Protein AF-A9MQE3-F1 (afdb_monomer_lite)

Foldseek 3Di:
DVVVVLVVVVVVVVVVCVVCVPPDDNVPDDPVRNVVVCCVVPPVDPPD

Secondary structure (DSSP, 8-state):
-HHHHHHHHHHHHHHHHHHHTTSSSGGGS-HHHHHHHHHHHT------

Organism: Salmonella arizonae (strain ATCC BAA-731 / CDC346-86 / RSK2980) (NCBI:txid41514)

Structure (mmCIF, N/CA/C/O backbone):
data_AF-A9MQE3-F1
#
_entry.id   AF-A9MQE3-F1
#
loop_
_atom_site.group_PDB
_atom_site.id
_atom_site.type_symbol
_atom_site.label_atom_id
_atom_site.label_alt_id
_atom_site.label_comp_id
_atom_site.label_asym_id
_atom_site.label_entity_id
_atom_site.label_seq_id
_atom_site.pdbx_PDB_ins_code
_atom_site.Cartn_x
_atom_site.Cartn_y
_atom_site.Cartn_z
_atom_site.occupancy
_atom_site.B_iso_or_equiv
_atom_site.auth_seq_id
_atom_site.auth_comp_id
_atom_site.auth_asym_id
_atom_site.auth_atom_id
_atom_site.pdbx_PDB_model_num
ATOM 1 N N . MET A 1 1 ? 11.307 -1.899 -21.967 1.00 60.78 1 MET A N 1
ATOM 2 C CA . MET A 1 1 ? 11.365 -3.107 -21.115 1.00 60.78 1 MET A CA 1
ATOM 3 C C . MET A 1 1 ? 11.473 -2.795 -19.627 1.00 60.78 1 MET A C 1
ATOM 5 O O . MET A 1 1 ? 10.424 -2.813 -19.008 1.00 60.78 1 MET A O 1
ATOM 9 N N . LYS A 1 2 ? 12.632 -2.439 -19.040 1.00 60.88 2 LYS A N 1
ATOM 10 C CA . LYS A 1 2 ? 12.744 -2.256 -17.567 1.00 60.88 2 LYS A CA 1
ATOM 11 C C . LYS A 1 2 ? 11.743 -1.239 -16.979 1.00 60.88 2 LYS A C 1
ATOM 13 O O . LYS A 1 2 ? 11.100 -1.501 -15.975 1.00 60.88 2 LYS A O 1
ATOM 18 N N . GLN A 1 3 ? 11.548 -0.117 -17.669 1.00 56.91 3 GLN A N 1
ATOM 19 C CA . GLN A 1 3 ? 10.663 0.966 -17.220 1.00 56.91 3 GLN A CA 1
ATOM 20 C C . GLN A 1 3 ? 9.163 0.656 -17.391 1.00 56.91 3 GLN A C 1
ATOM 22 O O . GLN A 1 3 ? 8.330 1.163 -16.650 1.00 56.91 3 GLN A O 1
ATOM 27 N N . GLU A 1 4 ? 8.799 -0.206 -18.344 1.00 66.12 4 GLU A N 1
ATOM 28 C CA . GLU A 1 4 ? 7.406 -0.646 -18.533 1.00 66.12 4 GLU A CA 1
ATOM 29 C C . GLU A 1 4 ? 6.990 -1.656 -17.458 1.00 66.12 4 GLU A C 1
ATOM 31 O O . GLU A 1 4 ? 5.842 -1.661 -17.015 1.00 66.12 4 GLU A O 1
ATOM 36 N N . GLU A 1 5 ? 7.940 -2.475 -17.007 1.00 69.94 5 GLU A N 1
ATOM 37 C CA . GLU A 1 5 ? 7.753 -3.452 -15.936 1.00 69.94 5 GLU A CA 1
ATOM 38 C C . GLU A 1 5 ? 7.536 -2.763 -14.579 1.00 69.94 5 GLU A C 1
ATOM 40 O O . GLU A 1 5 ? 6.625 -3.133 -13.838 1.00 69.94 5 GLU A O 1
ATOM 45 N N . GLU A 1 6 ? 8.265 -1.678 -14.296 1.00 71.81 6 GLU A N 1
ATOM 46 C CA . GLU A 1 6 ? 8.02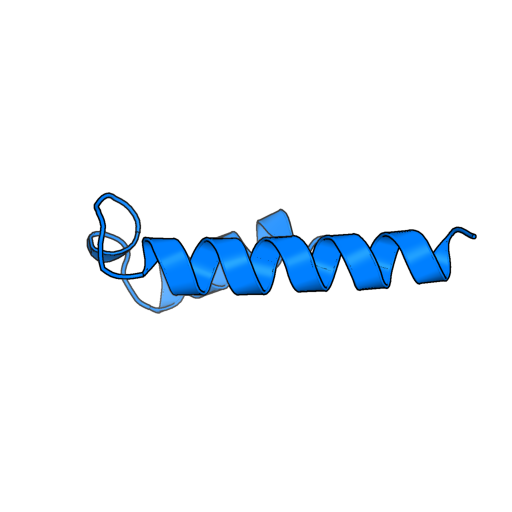8 -0.847 -13.108 1.00 71.81 6 GLU A CA 1
ATOM 47 C C . GLU A 1 6 ? 6.658 -0.164 -13.120 1.00 71.81 6 GLU A C 1
ATOM 49 O O . GLU A 1 6 ? 5.948 -0.143 -12.110 1.00 71.81 6 GLU A O 1
ATOM 54 N N . VAL A 1 7 ? 6.243 0.368 -14.274 1.00 78.56 7 VAL A N 1
ATOM 55 C CA . VAL A 1 7 ? 4.915 0.977 -14.423 1.00 78.56 7 VAL A CA 1
ATOM 56 C C . VAL A 1 7 ? 3.821 -0.067 -14.189 1.00 78.56 7 VAL A C 1
ATOM 58 O O . VAL A 1 7 ? 2.847 0.213 -13.482 1.00 78.56 7 VAL A O 1
ATOM 61 N N . ALA A 1 8 ? 3.987 -1.280 -14.721 1.00 81.75 8 ALA A N 1
ATOM 62 C CA . ALA A 1 8 ? 3.053 -2.381 -14.511 1.00 81.75 8 ALA A CA 1
ATOM 63 C C . ALA A 1 8 ? 2.990 -2.812 -13.034 1.00 81.75 8 ALA A C 1
ATOM 65 O O . ALA A 1 8 ? 1.895 -2.955 -12.481 1.00 81.75 8 ALA A O 1
ATOM 66 N N . MET A 1 9 ? 4.140 -2.939 -12.369 1.00 78.50 9 MET A N 1
ATOM 67 C CA . MET A 1 9 ? 4.222 -3.312 -10.955 1.00 78.50 9 MET A CA 1
ATOM 68 C C . MET A 1 9 ? 3.609 -2.251 -10.040 1.00 78.50 9 MET A C 1
ATOM 70 O O . MET A 1 9 ? 2.843 -2.575 -9.129 1.00 78.50 9 MET A O 1
ATOM 74 N N . ARG A 1 10 ? 3.848 -0.967 -10.318 1.00 77.44 10 ARG A N 1
ATOM 75 C CA . ARG A 1 10 ? 3.227 0.135 -9.575 1.00 77.44 10 ARG A CA 1
ATOM 76 C C . ARG A 1 10 ? 1.703 0.110 -9.697 1.00 77.44 10 ARG A C 1
ATOM 78 O O . ARG A 1 10 ? 1.001 0.279 -8.701 1.00 77.44 10 ARG A O 1
ATOM 85 N N . GLN A 1 11 ? 1.183 -0.137 -10.899 1.00 81.19 11 GLN A N 1
ATOM 86 C CA . GLN A 1 11 ? -0.260 -0.241 -11.133 1.00 81.19 11 GLN A CA 1
ATOM 87 C C . GLN A 1 11 ? -0.880 -1.471 -10.460 1.00 81.19 11 GLN A C 1
ATOM 89 O O . GLN A 1 11 ? -1.994 -1.385 -9.937 1.00 81.19 11 GLN A O 1
ATOM 94 N N . PHE A 1 12 ? -0.168 -2.600 -10.429 1.00 84.69 12 PHE A N 1
ATOM 95 C CA . PHE A 1 12 ? -0.593 -3.797 -9.707 1.00 84.69 12 PHE A CA 1
ATOM 96 C C . PHE A 1 12 ? -0.756 -3.521 -8.207 1.00 84.69 12 PHE A C 1
ATOM 98 O O . PHE A 1 12 ? -1.836 -3.754 -7.660 1.00 84.69 12 PHE A O 1
ATOM 105 N N . TRP A 1 13 ? 0.266 -2.954 -7.558 1.00 79.69 13 TRP A N 1
ATOM 106 C CA . TRP A 1 13 ? 0.226 -2.661 -6.123 1.00 79.69 13 TRP A CA 1
ATOM 107 C C . TRP A 1 13 ? -0.860 -1.648 -5.765 1.00 79.69 13 TRP A C 1
ATOM 109 O O . TRP A 1 13 ? -1.602 -1.868 -4.809 1.00 79.69 13 TRP A O 1
ATOM 119 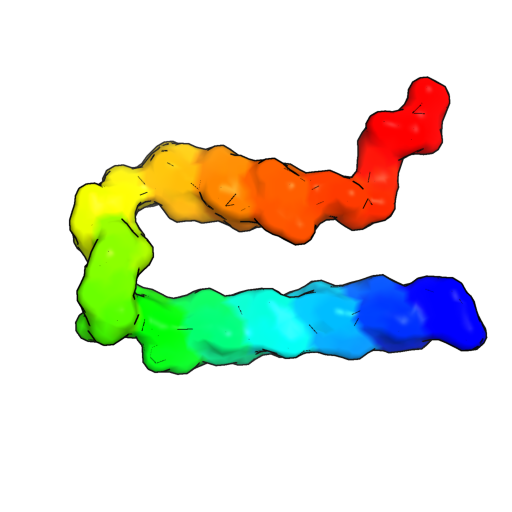N N . LEU A 1 14 ? -1.029 -0.589 -6.564 1.00 81.00 14 LEU A N 1
ATOM 120 C CA . LEU A 1 14 ? -2.112 0.381 -6.366 1.00 81.00 14 LEU A CA 1
ATOM 121 C C . LEU A 1 14 ? -3.492 -0.291 -6.375 1.00 81.00 14 LEU A C 1
ATOM 123 O O . LEU A 1 14 ? -4.310 -0.047 -5.487 1.00 81.00 14 LEU A O 1
ATOM 127 N N . ARG A 1 15 ? -3.745 -1.171 -7.351 1.00 83.25 15 ARG A N 1
ATOM 128 C CA . ARG A 1 15 ? -5.016 -1.903 -7.460 1.00 83.25 15 ARG A CA 1
ATOM 129 C C . ARG A 1 15 ? -5.200 -2.904 -6.324 1.00 83.25 15 ARG A C 1
ATOM 131 O O . ARG A 1 15 ? -6.298 -2.996 -5.781 1.00 83.25 15 ARG A O 1
ATOM 138 N N . TYR A 1 16 ? -4.142 -3.615 -5.943 1.00 79.62 16 TYR A N 1
ATOM 139 C CA . TYR A 1 16 ? -4.152 -4.54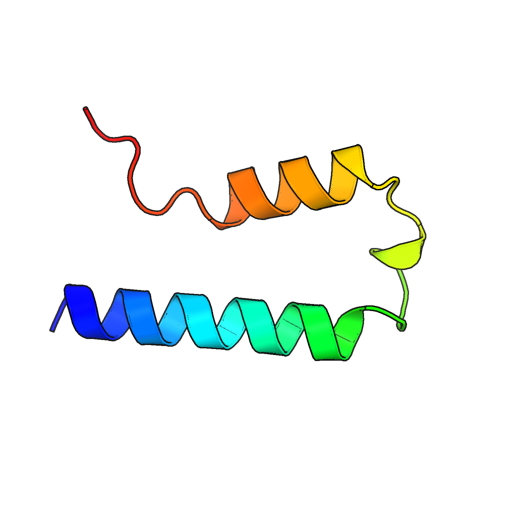9 -4.820 1.00 79.62 16 TYR A CA 1
ATOM 140 C C . TYR A 1 16 ? -4.506 -3.841 -3.506 1.00 79.62 16 TYR A C 1
ATOM 142 O O . TYR A 1 16 ? -5.392 -4.294 -2.782 1.00 79.62 16 TYR A O 1
ATOM 150 N N . PHE A 1 17 ? -3.892 -2.688 -3.226 1.00 74.31 17 PHE A N 1
ATOM 151 C CA . PHE A 1 17 ? -4.179 -1.907 -2.021 1.00 74.31 17 PHE A CA 1
ATOM 152 C C . PHE A 1 17 ? -5.592 -1.332 -2.012 1.00 74.31 17 PHE A C 1
ATOM 154 O O . PHE A 1 17 ? -6.284 -1.459 -1.006 1.00 74.31 17 PHE A O 1
ATOM 161 N N . ALA A 1 18 ? -6.062 -0.774 -3.130 1.00 79.38 18 ALA A N 1
ATOM 162 C CA . ALA A 1 18 ? -7.434 -0.280 -3.233 1.00 79.38 18 ALA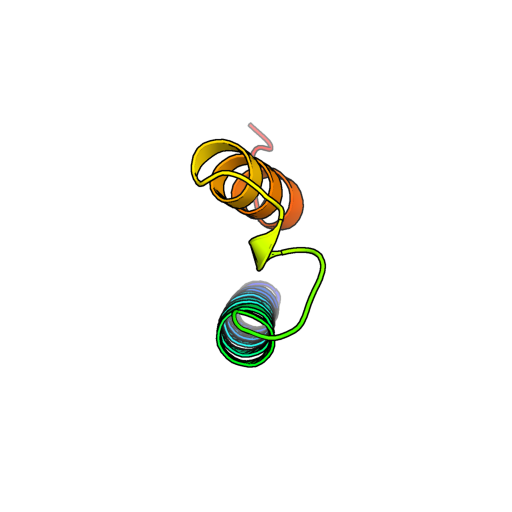 A CA 1
ATOM 163 C C . ALA A 1 18 ? -8.468 -1.408 -3.049 1.00 79.38 18 ALA A C 1
ATOM 165 O O . ALA A 1 18 ? -9.471 -1.237 -2.359 1.00 79.38 18 ALA A O 1
ATOM 166 N N . ALA A 1 19 ? -8.211 -2.592 -3.615 1.00 82.38 19 ALA A N 1
ATOM 167 C CA . ALA A 1 19 ? -9.096 -3.749 -3.484 1.00 82.38 19 ALA A CA 1
ATOM 168 C C . ALA A 1 19 ? -9.104 -4.355 -2.067 1.00 82.38 19 ALA A C 1
ATOM 170 O O . ALA A 1 19 ? -10.104 -4.946 -1.651 1.00 82.38 19 ALA A O 1
ATOM 171 N N . THR A 1 20 ? -8.003 -4.215 -1.324 1.00 73.75 20 THR A N 1
ATOM 172 C CA . THR A 1 20 ? -7.830 -4.782 0.026 1.00 73.75 20 THR A CA 1
ATOM 173 C C . THR A 1 20 ? -8.045 -3.766 1.151 1.00 73.75 20 THR A C 1
ATOM 175 O O . THR A 1 20 ? -8.121 -4.166 2.310 1.00 73.75 20 THR A O 1
ATOM 178 N N . GLU A 1 21 ? -8.255 -2.482 0.832 1.00 67.94 21 GLU A N 1
ATOM 179 C CA . GLU A 1 21 ? -8.370 -1.362 1.785 1.00 67.94 21 GLU A CA 1
ATOM 180 C C . GLU A 1 21 ? -9.353 -1.633 2.937 1.00 67.94 21 GLU A C 1
ATOM 182 O O . GLU A 1 21 ? -9.110 -1.254 4.082 1.00 67.94 21 GLU A O 1
ATOM 187 N N . LYS A 1 22 ? -10.461 -2.325 2.644 1.00 66.12 22 LYS A N 1
ATOM 188 C CA . LYS A 1 22 ? -11.534 -2.620 3.607 1.00 66.12 22 LYS A CA 1
ATOM 189 C C . LYS A 1 22 ? -11.550 -4.071 4.102 1.00 66.12 22 LYS A C 1
ATOM 191 O O . LYS A 1 22 ? -12.406 -4.417 4.912 1.00 66.12 22 LYS A O 1
ATOM 196 N N . ARG A 1 23 ? -10.640 -4.934 3.628 1.00 65.31 23 ARG A N 1
ATOM 197 C CA . ARG A 1 23 ? -10.592 -6.365 3.977 1.00 65.31 23 ARG A CA 1
ATOM 198 C C . ARG A 1 23 ? -9.315 -6.710 4.747 1.00 65.31 23 ARG A C 1
ATOM 200 O O . ARG A 1 23 ? -8.365 -7.192 4.153 1.00 65.31 23 ARG A O 1
ATOM 207 N N . SER A 1 24 ? -9.388 -6.574 6.076 1.00 67.19 24 SER A N 1
ATOM 208 C CA . SER A 1 24 ? -8.524 -7.215 7.091 1.00 67.19 24 SER A CA 1
ATOM 209 C C . SER A 1 24 ? -7.013 -6.902 7.038 1.00 67.19 24 SER A C 1
ATOM 211 O O . SER A 1 24 ? -6.464 -6.577 5.998 1.00 67.19 24 SER A O 1
ATOM 213 N N . TRP A 1 25 ? -6.357 -6.959 8.203 1.00 65.62 25 TRP A N 1
ATOM 214 C CA . TRP A 1 25 ? -4.963 -6.598 8.551 1.00 65.62 25 TRP A CA 1
ATOM 215 C C . TRP A 1 25 ? -4.484 -5.171 8.207 1.00 65.62 25 TRP A C 1
ATOM 217 O O . TRP A 1 25 ? -3.980 -4.483 9.090 1.00 65.62 25 TRP A O 1
ATOM 227 N N . LEU A 1 26 ? -4.708 -4.665 6.992 1.00 63.28 26 LEU A N 1
ATOM 228 C CA . LEU A 1 26 ? -4.327 -3.308 6.567 1.00 63.28 26 LEU A CA 1
ATOM 229 C C . LEU A 1 26 ? -5.143 -2.208 7.255 1.00 63.28 26 LEU A C 1
ATOM 231 O O . LEU A 1 26 ? -4.612 -1.152 7.586 1.00 63.28 26 LEU A O 1
ATOM 235 N N . ALA A 1 27 ? -6.425 -2.466 7.512 1.00 63.91 27 ALA A N 1
ATOM 236 C CA . ALA A 1 27 ? -7.282 -1.572 8.290 1.00 63.91 27 ALA A CA 1
ATOM 237 C C . ALA A 1 27 ? -6.911 -1.542 9.788 1.00 63.91 27 ALA A C 1
ATOM 239 O O . ALA A 1 27 ? -7.286 -0.606 10.489 1.00 63.91 27 ALA A O 1
ATOM 240 N N . CYS A 1 28 ? -6.163 -2.543 10.275 1.00 70.38 28 CYS A N 1
ATOM 241 C CA . CYS A 1 28 ? -5.620 -2.574 11.637 1.00 70.38 28 CYS A CA 1
ATOM 242 C C . CYS A 1 28 ? -4.334 -1.743 11.769 1.00 70.38 28 CYS A C 1
ATOM 244 O O . CYS A 1 28 ? -3.880 -1.492 12.884 1.00 70.38 28 CYS A O 1
ATOM 246 N N . LEU A 1 29 ? -3.742 -1.323 10.646 1.00 70.00 29 LEU A N 1
ATOM 247 C CA . LEU A 1 29 ? -2.560 -0.477 10.627 1.00 70.00 29 LEU A CA 1
ATOM 248 C C . LEU A 1 29 ? -2.967 0.994 10.686 1.00 70.00 29 LEU A C 1
ATOM 250 O O . LEU A 1 29 ? -3.806 1.478 9.921 1.00 70.00 29 LEU A O 1
ATOM 254 N N . SER A 1 30 ? -2.313 1.734 11.573 1.00 76.75 30 SER A N 1
ATOM 255 C CA . SER A 1 30 ? -2.410 3.190 11.606 1.00 76.75 30 SER A CA 1
ATOM 256 C C . SER A 1 30 ? -1.955 3.802 10.271 1.00 76.75 30 SER A C 1
ATOM 258 O O . SER A 1 30 ? -1.172 3.215 9.519 1.00 76.75 30 SER A O 1
ATOM 260 N N . ALA A 1 31 ? -2.424 5.015 9.966 1.00 72.62 31 ALA A N 1
ATOM 261 C CA . ALA A 1 31 ? -1.985 5.769 8.790 1.00 72.62 31 ALA 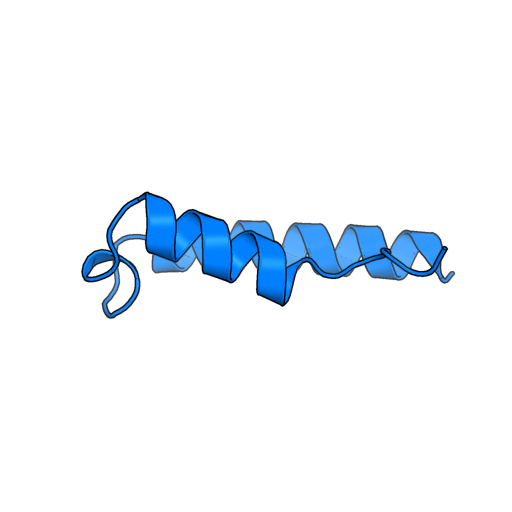A CA 1
ATOM 262 C C . ALA A 1 31 ? -0.446 5.791 8.588 1.00 72.62 31 ALA A C 1
ATOM 264 O O . ALA A 1 31 ? -0.021 5.479 7.475 1.00 72.62 31 ALA A O 1
ATOM 265 N N . PRO A 1 32 ? 0.398 6.046 9.613 1.00 76.06 32 PRO A N 1
ATOM 266 C CA . PRO A 1 32 ? 1.854 5.994 9.451 1.00 76.06 32 PRO A CA 1
ATOM 267 C C . PRO A 1 32 ? 2.402 4.589 9.163 1.00 76.06 32 PRO A C 1
ATOM 269 O O . PRO A 1 32 ? 3.366 4.462 8.414 1.00 76.06 32 PRO A O 1
ATOM 272 N N . GLN A 1 33 ? 1.788 3.523 9.686 1.00 79.56 33 GLN A N 1
ATOM 273 C CA . GLN A 1 33 ? 2.202 2.148 9.371 1.00 79.56 33 GLN A CA 1
ATOM 274 C C . GLN A 1 33 ? 1.889 1.776 7.919 1.00 79.56 33 GLN A C 1
ATOM 276 O O . GLN A 1 33 ? 2.724 1.170 7.253 1.00 79.56 33 GLN A O 1
ATOM 281 N N . ARG A 1 34 ? 0.724 2.189 7.403 1.00 75.19 34 ARG A N 1
ATOM 282 C CA . ARG A 1 34 ? 0.376 2.005 5.985 1.00 75.19 34 ARG A CA 1
ATOM 283 C C . ARG A 1 34 ? 1.337 2.763 5.070 1.00 75.19 34 ARG A C 1
ATOM 285 O O . ARG A 1 34 ? 1.753 2.221 4.053 1.00 75.19 34 ARG A O 1
ATOM 292 N N . LEU A 1 35 ? 1.722 3.981 5.461 1.00 73.62 35 LEU A N 1
ATOM 293 C CA . LEU A 1 35 ? 2.684 4.795 4.717 1.00 73.62 35 LEU A CA 1
ATOM 294 C C . LEU A 1 35 ? 4.077 4.152 4.702 1.00 73.62 35 LEU A C 1
ATOM 296 O O . LEU A 1 35 ? 4.668 4.020 3.641 1.00 73.62 35 LEU A O 1
ATOM 300 N N . LYS A 1 36 ? 4.567 3.687 5.860 1.00 79.94 36 LYS A N 1
ATOM 301 C CA . LYS A 1 36 ? 5.848 2.977 5.976 1.00 79.94 36 LYS A CA 1
ATOM 302 C C . LYS A 1 36 ? 5.872 1.709 5.123 1.00 79.94 36 LYS A C 1
ATOM 304 O O . LYS A 1 36 ? 6.832 1.492 4.398 1.00 79.94 36 LYS A O 1
ATOM 309 N N . MET A 1 37 ? 4.804 0.915 5.167 1.00 79.12 37 MET A N 1
ATOM 310 C CA . MET A 1 37 ? 4.701 -0.317 4.387 1.00 79.12 37 MET A CA 1
ATOM 311 C C . MET A 1 37 ? 4.665 -0.038 2.881 1.00 79.12 37 MET A C 1
ATOM 313 O O . MET A 1 37 ? 5.295 -0.756 2.115 1.00 79.12 37 MET A O 1
ATOM 317 N N . LEU A 1 38 ? 3.970 1.024 2.456 1.00 76.00 38 LEU A N 1
ATOM 318 C CA . LEU A 1 38 ? 4.028 1.503 1.076 1.00 76.00 38 LEU A CA 1
ATOM 319 C C . LEU A 1 38 ? 5.451 1.919 0.700 1.00 76.00 38 LEU A C 1
ATO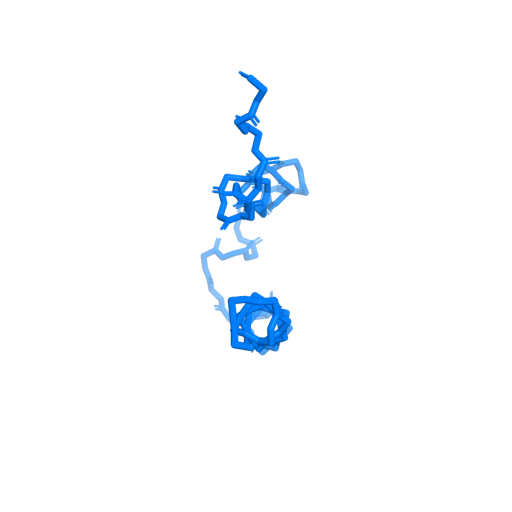M 321 O O . LEU A 1 38 ? 5.924 1.480 -0.333 1.00 76.00 38 LEU A O 1
ATOM 325 N N . THR A 1 39 ? 6.152 2.691 1.531 1.00 75.25 39 THR A N 1
ATOM 326 C CA . THR A 1 39 ? 7.544 3.098 1.276 1.00 75.25 39 THR A CA 1
ATOM 327 C C . THR A 1 39 ? 8.505 1.906 1.205 1.00 75.25 39 THR A C 1
ATOM 329 O O . THR A 1 39 ? 9.378 1.886 0.347 1.00 75.25 39 THR A O 1
ATOM 332 N N . GLU A 1 40 ? 8.342 0.904 2.072 1.00 76.25 40 GLU A N 1
ATOM 333 C CA . GLU A 1 40 ? 9.163 -0.316 2.090 1.00 76.25 40 GLU A CA 1
ATOM 334 C C . GLU A 1 40 ? 8.871 -1.229 0.889 1.00 76.25 40 GLU A C 1
ATOM 336 O O . GLU A 1 40 ? 9.796 -1.739 0.266 1.00 76.25 40 GLU A O 1
ATOM 341 N N . LEU A 1 41 ? 7.599 -1.403 0.516 1.00 73.44 41 LEU A N 1
ATOM 342 C CA . LEU A 1 41 ? 7.205 -2.186 -0.664 1.00 73.44 41 LEU A CA 1
ATOM 343 C C . LEU A 1 41 ? 7.516 -1.471 -1.977 1.00 73.44 41 LEU A C 1
ATOM 345 O O . LEU A 1 41 ? 7.721 -2.114 -3.003 1.00 73.44 41 LEU A O 1
ATOM 349 N N . MET A 1 42 ? 7.513 -0.141 -1.949 1.00 73.06 42 MET A N 1
ATOM 350 C CA . MET A 1 42 ? 7.839 0.718 -3.076 1.00 73.06 42 MET A CA 1
ATOM 351 C C . MET A 1 42 ? 9.294 1.192 -3.045 1.00 73.06 42 MET A C 1
ATOM 353 O O . MET A 1 42 ? 9.566 2.251 -3.608 1.00 73.06 42 MET A O 1
ATOM 357 N N . GLN A 1 43 ? 10.221 0.438 -2.435 1.00 66.38 43 GLN A N 1
ATOM 358 C CA . GLN A 1 43 ? 11.673 0.615 -2.608 1.00 66.38 43 GLN A CA 1
ATOM 359 C C . GLN A 1 43 ? 12.081 0.357 -4.071 1.00 66.38 43 GLN A C 1
ATOM 361 O O . GLN A 1 43 ? 12.808 -0.582 -4.374 1.00 66.38 43 GLN A O 1
ATOM 366 N N . TRP A 1 44 ? 11.559 1.165 -4.992 1.00 63.31 44 TRP A N 1
ATOM 367 C CA . TRP A 1 44 ? 11.757 1.012 -6.422 1.00 63.31 44 TRP A CA 1
ATOM 368 C C . TRP A 1 44 ? 13.152 1.477 -6.807 1.00 63.31 44 TRP A C 1
ATOM 370 O O . TRP A 1 44 ? 13.867 0.690 -7.399 1.00 63.31 44 TRP A O 1
ATOM 380 N N . GLU A 1 45 ? 13.624 2.641 -6.359 1.00 61.62 45 GLU A N 1
ATOM 381 C CA . GLU A 1 45 ? 15.026 3.038 -6.536 1.00 61.62 45 GLU A CA 1
ATOM 382 C C . GLU A 1 45 ? 15.430 4.009 -5.416 1.00 61.62 45 GLU A C 1
ATOM 384 O O . GLU A 1 45 ? 15.043 5.174 -5.399 1.00 61.62 45 GLU A O 1
ATOM 389 N N . ALA A 1 46 ? 16.205 3.526 -4.450 1.00 54.41 46 ALA A N 1
ATOM 390 C CA . ALA A 1 46 ? 17.141 4.360 -3.699 1.00 54.41 46 ALA A CA 1
ATOM 391 C C . ALA A 1 46 ? 18.492 3.647 -3.739 1.00 54.41 46 ALA A C 1
ATOM 393 O O . ALA A 1 46 ? 19.022 3.186 -2.733 1.00 54.41 46 ALA A O 1
ATOM 394 N N . THR A 1 47 ? 18.974 3.442 -4.959 1.00 51.28 47 THR A N 1
ATOM 395 C CA . THR A 1 47 ? 20.384 3.177 -5.215 1.00 51.28 47 THR A CA 1
ATOM 396 C C . THR A 1 47 ? 20.940 4.494 -5.739 1.00 51.28 47 THR A C 1
ATOM 398 O O . THR A 1 47 ? 20.838 4.769 -6.930 1.00 51.28 47 THR A O 1
ATOM 401 N N . ASP A 1 48 ? 21.402 5.341 -4.819 1.00 52.03 48 ASP A N 1
ATOM 402 C CA . ASP A 1 48 ? 22.491 6.275 -5.122 1.00 52.03 48 ASP A CA 1
ATOM 403 C C . ASP A 1 48 ? 23.798 5.579 -4.722 1.00 52.03 48 ASP A C 1
ATOM 405 O O . ASP A 1 48 ? 23.802 4.953 -3.630 1.00 52.03 48 ASP A O 1
#

pLDDT: mean 71.62, std 8.41, range [51.28, 84.69]

InterPro domains:
  IPR031767 Inhibitor of glucose uptake transporter SgrT [PF15894] (10-46)

Sequence (48 aa):
MKQEEEVAMRQFWLRYFAATEKRSWLACLSAPQRLKMLTELMQWEATD

Radius of gyration: 12.5 Å; chains: 1; bounding box: 34×14×33 Å